Protein AF-A0A2A5EAW9-F1 (afdb_monomer_lite)

Sequence (162 aa):
MPLNKPRGHGITLCRVWKLIVKQERGKRGRIYLNSFNIVKTELKIMSKQRKIIGWVITIVAAIMPAWGVIGKFTNADMINHMTSLGYGDWLTPIALGELLAVVLFLMPKTGRIGTILMTALMGGAIAAHMGHGESFTMQSIVLILTWVAAYIRYPEFLRLES

Structure (mmCIF, N/CA/C/O backbone):
data_AF-A0A2A5EAW9-F1
#
_entry.id   AF-A0A2A5EAW9-F1
#
loop_
_atom_site.group_PDB
_atom_site.id
_atom_site.type_symbol
_atom_site.label_atom_id
_atom_site.label_alt_id
_atom_site.label_comp_id
_atom_site.label_asym_id
_atom_site.label_entity_id
_atom_site.label_seq_id
_atom_site.pdbx_PDB_ins_code
_atom_site.Cartn_x
_atom_site.Cartn_y
_atom_site.Cartn_z
_atom_site.occupancy
_atom_site.B_iso_or_equiv
_atom_site.auth_seq_id
_atom_site.auth_comp_id
_atom_site.auth_asym_id
_atom_site.auth_atom_id
_atom_site.pdbx_PDB_model_num
ATOM 1 N N . MET A 1 1 ? -44.248 -5.935 31.956 1.00 52.88 1 MET A N 1
ATOM 2 C CA . MET A 1 1 ? -45.482 -6.450 32.588 1.00 52.88 1 MET A CA 1
ATOM 3 C C . MET A 1 1 ? -45.652 -5.797 33.959 1.00 52.88 1 MET A C 1
ATOM 5 O O . MET A 1 1 ? -44.702 -5.859 34.740 1.00 52.88 1 MET A O 1
ATOM 9 N N . PRO A 1 2 ? -46.770 -5.109 34.250 1.00 51.66 2 PRO A N 1
ATOM 10 C CA . PRO A 1 2 ? -46.998 -4.513 35.564 1.00 51.66 2 PRO A CA 1
ATOM 11 C C . PRO A 1 2 ? -47.359 -5.605 36.583 1.00 51.66 2 PRO A C 1
ATOM 13 O O . PRO A 1 2 ? -48.234 -6.430 36.338 1.00 51.66 2 PRO A O 1
ATOM 16 N N . LEU A 1 3 ? -46.653 -5.635 37.717 1.00 64.12 3 LEU A N 1
ATOM 17 C CA . LEU A 1 3 ? -46.923 -6.564 38.818 1.00 64.12 3 LEU A CA 1
ATOM 18 C C . LEU A 1 3 ? -48.190 -6.103 39.556 1.00 64.12 3 LEU A C 1
ATOM 20 O O . LEU A 1 3 ? -48.180 -5.048 40.190 1.00 64.12 3 LEU A O 1
ATOM 24 N N . ASN A 1 4 ? -49.273 -6.878 39.462 1.00 63.03 4 ASN A N 1
ATOM 25 C CA . ASN A 1 4 ? -50.541 -6.578 40.130 1.00 63.03 4 ASN A CA 1
ATOM 26 C C . ASN A 1 4 ? -50.374 -6.653 41.663 1.00 63.03 4 ASN A C 1
ATOM 28 O O . ASN A 1 4 ? -49.744 -7.574 42.186 1.00 63.03 4 ASN A O 1
ATOM 32 N N . LYS A 1 5 ? -50.900 -5.666 42.395 1.00 63.78 5 LYS A N 1
ATOM 33 C CA . LYS A 1 5 ? -50.775 -5.588 43.859 1.00 63.78 5 LYS A CA 1
ATOM 34 C C . LYS A 1 5 ? -51.872 -6.444 44.519 1.00 63.78 5 LYS A C 1
ATOM 36 O O . LYS A 1 5 ? -53.033 -6.301 44.141 1.00 63.78 5 LYS A O 1
ATOM 41 N N . PRO A 1 6 ? -51.556 -7.301 45.508 1.00 60.31 6 PRO A N 1
ATOM 42 C CA . PRO A 1 6 ? -52.558 -8.137 46.167 1.00 60.31 6 PRO A CA 1
ATOM 43 C C . PRO A 1 6 ? -53.548 -7.286 46.983 1.00 60.31 6 PRO A C 1
ATOM 45 O O . PRO A 1 6 ? -53.144 -6.368 47.701 1.00 60.31 6 PRO A O 1
ATOM 48 N N . ARG A 1 7 ? -54.848 -7.593 46.863 1.00 62.28 7 ARG A N 1
ATOM 49 C CA . ARG A 1 7 ? -55.953 -6.992 47.632 1.00 62.28 7 ARG A CA 1
ATOM 50 C C . ARG A 1 7 ? -56.319 -7.923 48.796 1.00 62.28 7 ARG A C 1
ATOM 52 O O . ARG A 1 7 ? -56.873 -8.985 48.545 1.00 62.28 7 ARG A O 1
ATOM 59 N N . GLY A 1 8 ? -56.022 -7.547 50.044 1.00 58.94 8 GLY A N 1
ATOM 60 C CA . GLY A 1 8 ? -56.486 -8.301 51.220 1.00 58.94 8 GLY A CA 1
ATOM 61 C C . GLY A 1 8 ? -55.701 -8.078 52.520 1.00 58.94 8 GLY A C 1
ATOM 62 O O . GLY A 1 8 ? -54.477 -7.998 52.513 1.00 58.94 8 GLY A O 1
ATOM 63 N N . HIS A 1 9 ? -56.471 -7.971 53.604 1.00 59.25 9 HIS A N 1
ATOM 64 C CA . HIS A 1 9 ? -56.194 -7.718 55.021 1.00 59.25 9 HIS A CA 1
ATOM 65 C C . HIS A 1 9 ? -54.907 -8.331 55.612 1.00 59.25 9 HIS A C 1
ATOM 67 O O . HIS A 1 9 ? -54.670 -9.531 55.526 1.00 59.25 9 HIS A O 1
ATOM 73 N N . GLY A 1 10 ? -54.112 -7.490 56.287 1.00 57.28 10 GLY A N 1
ATOM 74 C CA . GLY A 1 10 ? -52.965 -7.895 57.109 1.00 57.28 10 GLY A CA 1
ATOM 75 C C . GLY A 1 10 ? -51.727 -7.023 56.882 1.00 57.28 10 GLY A C 1
ATOM 76 O O . GLY A 1 10 ? -51.157 -6.992 55.792 1.00 57.28 10 GLY A O 1
ATOM 77 N N . ILE A 1 11 ? -51.262 -6.328 57.925 1.00 59.03 11 ILE A N 1
ATOM 78 C CA . ILE A 1 11 ? -50.060 -5.461 57.918 1.00 59.03 11 ILE A CA 1
ATOM 79 C C . ILE A 1 11 ? -48.802 -6.245 57.462 1.00 59.03 11 ILE A C 1
ATOM 81 O O . ILE A 1 11 ? -47.883 -5.691 56.852 1.00 59.03 11 ILE A O 1
ATOM 85 N N . THR A 1 12 ? -48.799 -7.563 57.670 1.00 62.66 12 THR A N 1
ATOM 86 C CA . THR A 1 12 ? -47.797 -8.539 57.213 1.00 62.66 12 THR A CA 1
ATOM 87 C C . THR A 1 12 ? -47.742 -8.705 55.690 1.00 62.66 12 THR A C 1
ATOM 89 O O . THR A 1 12 ? -46.647 -8.751 55.127 1.00 62.66 12 THR A O 1
ATOM 92 N N . LEU A 1 13 ? -48.880 -8.704 54.991 1.00 66.25 13 LEU A N 1
ATOM 93 C CA . LEU A 1 13 ? -48.960 -8.908 53.534 1.00 66.25 13 LEU A CA 1
ATOM 94 C C . LEU A 1 13 ? -48.332 -7.741 52.756 1.00 66.25 13 LEU A C 1
ATOM 96 O O . LEU A 1 13 ? -47.624 -7.928 51.765 1.00 66.25 13 LEU A O 1
ATOM 100 N N . CYS A 1 14 ? -48.508 -6.522 53.267 1.00 67.25 14 CYS A N 1
ATOM 101 C CA . CYS A 1 14 ? -47.927 -5.310 52.691 1.00 67.25 14 CYS A CA 1
ATOM 102 C C . CYS A 1 14 ? -46.392 -5.273 52.852 1.00 67.25 14 CYS A C 1
ATOM 104 O O . CYS A 1 14 ? -45.675 -4.811 51.958 1.00 67.25 14 CYS A O 1
ATOM 106 N N . ARG A 1 15 ? -45.874 -5.806 53.972 1.00 75.19 15 ARG A N 1
ATOM 107 C CA . ARG A 1 15 ? -44.431 -5.964 54.232 1.00 75.19 15 ARG A CA 1
ATOM 108 C C . ARG A 1 15 ? -43.800 -6.976 53.275 1.00 75.19 15 ARG A C 1
ATOM 110 O O . ARG A 1 15 ? -42.796 -6.658 52.640 1.00 75.19 15 ARG A O 1
ATOM 117 N N . VAL A 1 16 ? -44.424 -8.143 53.115 1.00 75.31 16 VAL A N 1
ATOM 118 C CA . VAL A 1 16 ? -43.965 -9.196 52.194 1.00 75.31 16 VAL A CA 1
ATOM 119 C C . VAL A 1 16 ? -43.981 -8.705 50.744 1.00 75.31 16 VAL A C 1
ATOM 121 O O . VAL A 1 16 ? -42.994 -8.866 50.028 1.00 75.31 16 VAL A O 1
ATOM 124 N N . TRP A 1 17 ? -45.034 -8.004 50.318 1.00 71.31 17 TRP A N 1
ATOM 125 C CA . TRP A 1 17 ? -45.115 -7.466 48.957 1.00 71.31 17 TRP A CA 1
ATOM 126 C C . TRP A 1 17 ? -44.017 -6.433 48.651 1.00 71.31 17 TRP A C 1
ATOM 128 O O . TRP A 1 17 ? -43.398 -6.480 47.587 1.00 71.31 17 TRP A O 1
ATOM 138 N N . LYS A 1 18 ? -43.696 -5.538 49.599 1.00 79.94 18 LYS A N 1
ATOM 139 C CA . LYS A 1 18 ? -42.567 -4.601 49.446 1.00 79.94 18 LYS A CA 1
ATOM 140 C C . LYS A 1 18 ? -41.226 -5.330 49.296 1.00 79.94 18 LYS A C 1
ATOM 142 O O . LYS A 1 18 ? -40.390 -4.880 48.511 1.00 79.94 18 LYS A O 1
ATOM 147 N N . LEU A 1 19 ? -41.024 -6.441 50.010 1.00 79.38 19 LEU A N 1
ATOM 148 C CA . LEU A 1 19 ? -39.807 -7.255 49.907 1.00 79.38 19 LEU A CA 1
ATOM 149 C C . LEU A 1 19 ? -39.698 -7.951 48.547 1.00 79.38 19 LEU A C 1
ATOM 151 O O . LEU A 1 19 ? -38.648 -7.854 47.916 1.00 79.38 19 LEU A O 1
ATOM 155 N N . ILE A 1 20 ? -40.785 -8.552 48.055 1.00 77.38 20 ILE A N 1
ATOM 156 C CA . ILE A 1 20 ? -40.832 -9.190 46.729 1.00 77.38 20 ILE A CA 1
ATOM 157 C C . ILE A 1 20 ? -40.513 -8.165 45.637 1.00 77.38 20 ILE A C 1
ATOM 159 O O . ILE A 1 20 ? -39.629 -8.385 44.814 1.00 77.38 20 ILE A O 1
ATOM 163 N N . VAL A 1 21 ? -41.154 -6.992 45.673 1.00 76.00 21 VAL A N 1
ATOM 164 C CA . VAL A 1 21 ? -40.907 -5.923 44.693 1.00 76.00 21 VAL A CA 1
ATOM 165 C C . VAL A 1 21 ? -39.465 -5.397 44.769 1.00 76.00 21 VAL A C 1
ATOM 167 O O . VAL A 1 21 ? -38.884 -5.048 43.739 1.00 76.00 21 VAL A O 1
ATOM 170 N N . LYS A 1 22 ? -38.862 -5.325 45.964 1.00 77.62 22 LYS A N 1
ATOM 171 C CA . LYS A 1 22 ? -37.457 -4.917 46.143 1.00 77.62 22 LYS A CA 1
ATOM 172 C C . LYS A 1 22 ? -36.490 -5.973 45.592 1.00 77.62 22 LYS A C 1
ATOM 174 O O . LYS A 1 22 ? -35.532 -5.615 44.908 1.00 77.62 22 LYS A O 1
ATOM 179 N N . GLN A 1 23 ? -36.762 -7.254 45.837 1.00 79.62 23 GLN A N 1
ATOM 180 C CA . GLN A 1 23 ? -35.963 -8.374 45.336 1.00 79.62 23 GLN A CA 1
ATOM 181 C C . GLN A 1 23 ? -36.031 -8.474 43.803 1.00 79.62 23 GLN A C 1
ATOM 183 O O . GLN A 1 23 ? -34.997 -8.578 43.145 1.00 79.62 23 GLN A O 1
ATOM 188 N N . GLU A 1 24 ? -37.233 -8.376 43.236 1.00 74.00 24 GLU A N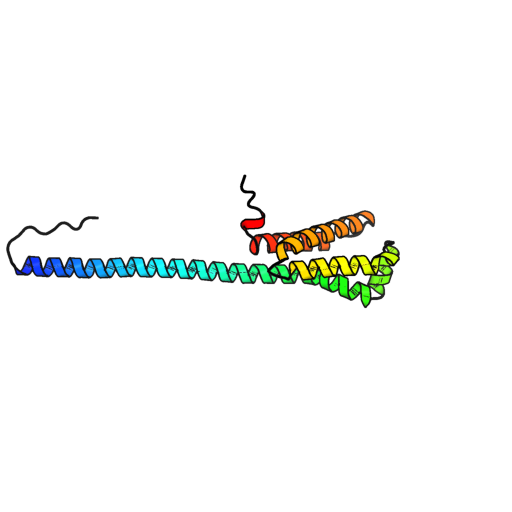 1
ATOM 189 C CA . GLU A 1 24 ? -37.495 -8.363 41.793 1.00 74.00 24 GLU A CA 1
ATOM 190 C C . GLU A 1 24 ? -36.772 -7.215 41.083 1.00 74.00 24 GLU A C 1
ATOM 192 O O . GLU A 1 24 ? -36.119 -7.429 40.061 1.00 74.00 24 GLU A O 1
ATOM 197 N N . ARG A 1 25 ? -36.823 -5.998 41.647 1.00 72.25 25 ARG A N 1
ATOM 198 C CA . ARG A 1 25 ? -36.087 -4.841 41.113 1.00 72.25 25 ARG A CA 1
ATOM 199 C C . ARG A 1 25 ? -34.574 -5.069 41.108 1.00 72.25 25 ARG A C 1
ATOM 201 O O . ARG A 1 25 ? -33.924 -4.758 40.113 1.00 72.25 25 ARG A O 1
ATOM 208 N N . GLY A 1 26 ? -34.024 -5.654 42.174 1.00 75.69 26 GLY A N 1
ATOM 209 C CA . GLY A 1 26 ? -32.602 -6.000 42.251 1.00 75.69 26 GLY A CA 1
ATOM 210 C C . GLY A 1 26 ? -32.184 -7.076 41.243 1.00 75.69 26 GLY A C 1
ATOM 211 O O . GLY A 1 26 ? -31.143 -6.941 40.600 1.00 75.69 26 GLY A O 1
ATOM 212 N N . LYS A 1 27 ? -33.009 -8.117 41.055 1.00 75.50 27 LYS A N 1
ATOM 213 C CA . LYS A 1 27 ? -32.780 -9.164 40.045 1.00 75.50 27 LYS A CA 1
ATOM 214 C C . LYS A 1 27 ? -32.817 -8.595 38.627 1.00 75.50 27 LYS A C 1
ATOM 216 O O . LYS A 1 27 ? -31.881 -8.824 37.868 1.00 75.50 27 LYS A O 1
ATOM 221 N N . ARG A 1 28 ? -33.841 -7.801 38.289 1.00 73.94 28 ARG A N 1
ATOM 222 C CA . ARG A 1 28 ? -33.954 -7.155 36.971 1.00 73.94 28 ARG A CA 1
ATOM 223 C C . ARG A 1 28 ? -32.772 -6.237 36.689 1.00 73.94 28 ARG A C 1
ATOM 225 O O . ARG A 1 28 ? -32.144 -6.387 35.650 1.00 73.94 28 ARG A O 1
ATOM 232 N N . GLY A 1 29 ? -32.419 -5.354 37.627 1.00 73.19 29 GLY A N 1
ATOM 233 C CA . GLY A 1 29 ? -31.257 -4.471 37.482 1.00 73.19 29 GLY A CA 1
ATOM 234 C C . GLY A 1 29 ? -29.965 -5.242 37.201 1.00 73.19 29 GLY A C 1
ATOM 235 O O . GLY A 1 29 ? -29.214 -4.872 36.308 1.00 73.19 29 GLY A O 1
ATOM 236 N N . ARG A 1 30 ? -29.748 -6.370 37.890 1.00 78.50 30 ARG A N 1
ATOM 237 C CA . ARG A 1 30 ? -28.581 -7.238 37.673 1.00 78.50 30 ARG A CA 1
ATOM 238 C C . ARG A 1 30 ? -28.572 -7.896 36.288 1.00 78.50 30 ARG A C 1
ATOM 240 O O . ARG A 1 30 ? -27.516 -7.963 35.674 1.00 78.50 30 ARG A O 1
ATOM 247 N N . ILE A 1 31 ? -29.728 -8.334 35.781 1.00 75.00 31 ILE A N 1
ATOM 248 C CA . ILE A 1 31 ? -29.856 -8.897 34.425 1.00 75.00 31 ILE A CA 1
ATOM 249 C C . ILE A 1 31 ? -29.523 -7.834 33.372 1.00 75.00 31 ILE A C 1
ATOM 251 O O . ILE A 1 31 ? -28.684 -8.083 32.514 1.00 75.00 31 ILE A O 1
ATOM 255 N N . TYR A 1 32 ? -30.098 -6.630 33.474 1.00 75.62 32 TYR A N 1
ATOM 256 C CA . TYR A 1 32 ? -29.795 -5.539 32.538 1.00 75.62 32 TYR A CA 1
ATOM 257 C C . TYR A 1 32 ? -28.316 -5.126 32.580 1.00 75.62 32 TYR A C 1
ATOM 259 O O . TYR A 1 32 ? -27.706 -4.937 31.530 1.00 75.62 32 TYR A O 1
ATOM 267 N N . LEU A 1 33 ? -27.723 -5.030 33.775 1.00 77.44 33 LEU A N 1
ATOM 268 C CA . LEU A 1 33 ? -26.303 -4.708 33.945 1.00 77.44 33 LEU A CA 1
ATOM 269 C C . LEU A 1 33 ? -25.387 -5.790 33.356 1.00 77.44 33 LEU A C 1
ATOM 271 O O . LEU A 1 33 ? -24.422 -5.459 32.670 1.00 77.44 33 LEU A O 1
ATOM 275 N N . ASN A 1 34 ? -25.694 -7.071 33.574 1.00 81.50 34 ASN A N 1
ATOM 276 C CA . ASN A 1 34 ? -24.924 -8.173 32.999 1.00 81.50 34 ASN A CA 1
ATOM 277 C C . ASN A 1 34 ? -25.020 -8.180 31.471 1.00 81.50 34 ASN A C 1
ATOM 279 O O . ASN A 1 34 ? -23.987 -8.226 30.810 1.00 81.50 34 ASN A O 1
ATOM 283 N N . SER A 1 35 ? -26.224 -8.050 30.904 1.00 78.31 35 SER A N 1
ATOM 284 C CA . SER A 1 35 ? -26.407 -7.974 29.450 1.00 78.31 35 SER A CA 1
ATOM 285 C C . SER A 1 35 ? -25.652 -6.791 28.839 1.00 78.31 35 SER A C 1
ATOM 287 O O . SER A 1 35 ? -24.978 -6.948 27.824 1.00 78.31 35 SER A O 1
ATOM 289 N N . PHE A 1 36 ? -25.695 -5.616 29.474 1.00 80.88 36 PHE A N 1
ATOM 290 C CA . PHE A 1 36 ? -24.963 -4.440 29.002 1.00 80.88 36 PHE A CA 1
ATOM 291 C C . PHE A 1 36 ? -23.438 -4.635 29.046 1.00 80.88 36 PHE A C 1
ATOM 293 O O . PHE A 1 36 ? -22.741 -4.279 28.095 1.00 80.88 36 PHE A O 1
ATOM 300 N N . ASN A 1 37 ? -22.908 -5.235 30.117 1.00 82.06 37 ASN A N 1
ATOM 301 C CA . ASN A 1 37 ? -21.479 -5.532 30.244 1.00 82.06 37 ASN A CA 1
ATOM 302 C C . ASN A 1 37 ? -21.004 -6.582 29.227 1.00 82.06 37 ASN A C 1
ATOM 304 O O . ASN A 1 37 ? -19.902 -6.443 28.692 1.00 82.06 37 ASN A O 1
ATOM 308 N N . ILE A 1 38 ? -21.832 -7.588 28.925 1.00 79.94 38 ILE A N 1
ATOM 309 C CA . ILE A 1 38 ? -21.555 -8.592 27.886 1.00 79.94 38 ILE A CA 1
ATOM 310 C C . ILE A 1 38 ? -21.433 -7.899 26.529 1.00 79.94 38 ILE A C 1
ATOM 312 O O . ILE A 1 38 ? -20.388 -7.997 25.893 1.00 79.94 38 ILE A O 1
ATOM 316 N N . VAL A 1 39 ? -22.427 -7.095 26.135 1.00 79.56 39 VAL A N 1
ATOM 317 C CA . VAL A 1 39 ? -22.400 -6.375 24.850 1.00 79.56 39 VAL A CA 1
ATOM 318 C C . VAL A 1 39 ? -21.197 -5.433 24.760 1.00 79.56 39 VAL A C 1
ATOM 320 O O . VAL A 1 39 ? -20.504 -5.417 23.747 1.00 79.56 39 VAL A O 1
ATOM 323 N N . LYS A 1 40 ? -20.874 -4.682 25.823 1.00 78.69 40 LYS A N 1
ATOM 324 C CA . LYS A 1 40 ? -19.663 -3.839 25.848 1.00 78.69 40 LYS A CA 1
ATOM 325 C C . LYS A 1 40 ? -18.376 -4.645 25.659 1.00 78.69 40 LYS A C 1
ATOM 327 O O . LYS A 1 40 ? -17.453 -4.166 25.000 1.00 78.69 40 LYS A O 1
ATOM 332 N N . THR A 1 41 ? -18.298 -5.829 26.260 1.00 75.06 41 THR A N 1
ATOM 333 C CA . THR A 1 41 ? -17.123 -6.703 26.166 1.00 75.06 41 THR A CA 1
ATOM 334 C C . THR A 1 41 ? -16.982 -7.268 24.756 1.00 75.06 41 THR A C 1
ATOM 336 O O . THR A 1 41 ? -15.901 -7.151 24.182 1.00 75.06 41 THR A O 1
ATOM 339 N N . GLU A 1 42 ? -18.073 -7.752 24.160 1.00 71.94 42 GLU A N 1
ATOM 340 C CA . GLU A 1 42 ? -18.118 -8.213 22.765 1.00 71.94 42 GLU A CA 1
ATOM 341 C C . GLU A 1 42 ? -17.696 -7.104 21.792 1.00 71.94 42 GLU A C 1
ATOM 343 O O . GLU A 1 42 ? -16.767 -7.283 21.003 1.00 71.94 42 GLU A O 1
ATOM 348 N N . LEU A 1 43 ? -18.272 -5.901 21.921 1.00 77.25 43 LEU A N 1
ATOM 349 C CA . LEU A 1 43 ? -17.899 -4.745 21.094 1.00 77.25 43 LEU A CA 1
ATOM 350 C C . LEU A 1 43 ? -16.404 -4.409 21.216 1.00 77.25 43 LEU A C 1
ATOM 352 O O . LEU A 1 43 ? -15.735 -4.110 20.222 1.00 77.25 43 LEU A O 1
ATOM 356 N N . LYS A 1 44 ? -15.849 -4.487 22.432 1.00 74.56 44 LYS A N 1
ATOM 357 C CA . LYS A 1 44 ? -14.425 -4.234 22.675 1.00 74.56 44 LYS A CA 1
ATOM 358 C C . LYS A 1 44 ? -13.544 -5.323 22.055 1.00 74.56 44 LYS A C 1
ATOM 360 O O . LYS A 1 44 ? -12.528 -4.987 21.444 1.00 74.56 44 LYS A O 1
ATOM 365 N N . ILE A 1 45 ? -13.919 -6.597 22.164 1.00 71.81 45 ILE A N 1
ATOM 366 C CA . ILE A 1 45 ? -13.188 -7.729 21.568 1.00 71.81 45 ILE A CA 1
ATOM 367 C C . ILE A 1 45 ? -13.194 -7.626 20.041 1.00 71.81 45 ILE A C 1
ATOM 369 O O . ILE A 1 45 ? -12.117 -7.641 19.439 1.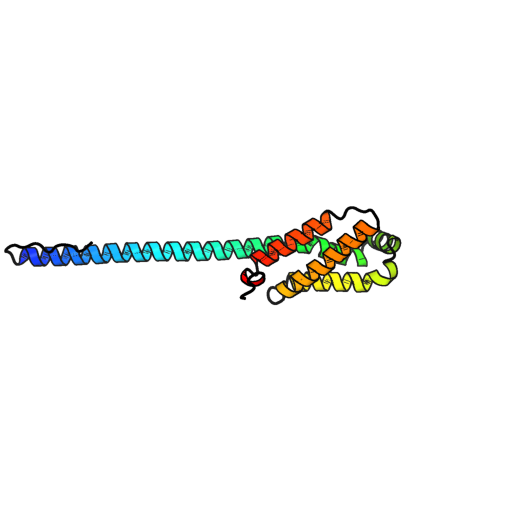00 71.81 45 ILE A O 1
ATOM 373 N N . MET A 1 46 ? -14.364 -7.408 19.434 1.00 66.81 46 MET A N 1
ATOM 374 C CA . MET A 1 46 ? -14.506 -7.222 17.987 1.00 66.81 46 MET A CA 1
ATOM 375 C C . MET A 1 46 ? -13.630 -6.064 17.484 1.00 66.81 46 MET A C 1
ATOM 377 O O . MET A 1 46 ? -12.951 -6.189 16.463 1.00 66.81 46 MET A O 1
ATOM 381 N N . SER A 1 47 ? -13.549 -4.959 18.238 1.00 80.31 47 SER A N 1
ATOM 382 C CA . SER A 1 47 ? -12.674 -3.829 17.888 1.00 80.31 47 SER A CA 1
ATOM 383 C C . SER A 1 47 ? -11.178 -4.179 17.941 1.00 80.31 47 SER A C 1
ATOM 385 O O . SER A 1 47 ? -10.405 -3.748 17.080 1.00 80.31 47 SER A O 1
ATOM 387 N N . LYS A 1 48 ? -10.754 -4.998 18.915 1.00 85.12 48 LYS A N 1
ATOM 388 C CA . LYS A 1 48 ? -9.356 -5.426 19.065 1.00 85.12 48 LYS A CA 1
ATOM 389 C C . LYS A 1 48 ? -8.959 -6.408 17.964 1.00 85.12 48 LYS A C 1
ATOM 391 O O . LYS A 1 48 ? -7.892 -6.246 17.377 1.00 85.12 48 LYS A O 1
ATOM 396 N N . GLN A 1 49 ? -9.819 -7.379 17.655 1.00 86.88 49 GLN A N 1
ATOM 397 C CA . GLN A 1 49 ? -9.607 -8.334 16.564 1.00 86.88 49 GLN A CA 1
ATOM 398 C C . GLN A 1 49 ? -9.502 -7.620 15.216 1.00 86.88 49 GLN A C 1
ATOM 400 O O . GLN A 1 49 ? -8.532 -7.832 14.493 1.00 86.88 49 GLN A O 1
ATOM 405 N N . ARG A 1 50 ? -10.426 -6.693 14.924 1.00 87.06 50 ARG A N 1
ATOM 406 C CA . ARG A 1 50 ? -10.388 -5.867 13.708 1.00 87.06 50 ARG A CA 1
ATOM 407 C C . ARG A 1 50 ? -9.065 -5.115 13.570 1.00 87.06 50 ARG A C 1
ATOM 409 O O . ARG A 1 50 ? -8.476 -5.094 12.493 1.00 87.06 50 ARG A O 1
ATOM 416 N N . LYS A 1 51 ? -8.567 -4.541 14.672 1.00 88.94 51 LYS A N 1
ATOM 417 C CA . LYS A 1 51 ? -7.274 -3.850 14.696 1.00 88.94 51 LYS A CA 1
ATOM 418 C C . LYS A 1 51 ? -6.118 -4.800 14.370 1.00 88.94 51 LYS A C 1
ATOM 420 O O . LYS A 1 51 ? -5.283 -4.446 13.547 1.00 88.94 51 LYS A O 1
ATOM 425 N N . ILE A 1 52 ? -6.072 -5.984 14.983 1.00 92.44 52 ILE A N 1
ATOM 426 C CA . ILE A 1 52 ? -5.014 -6.979 14.733 1.00 92.44 52 ILE A CA 1
ATOM 427 C C . ILE A 1 52 ? -5.043 -7.436 13.273 1.00 92.44 52 ILE A C 1
ATOM 429 O O . ILE A 1 52 ? -4.021 -7.361 12.601 1.00 92.44 52 ILE A O 1
ATOM 433 N N . ILE A 1 53 ? -6.212 -7.834 12.766 1.00 93.00 53 ILE A N 1
ATOM 434 C CA . ILE A 1 53 ? -6.378 -8.299 11.382 1.00 93.00 53 ILE A CA 1
ATOM 435 C C . ILE A 1 53 ? -5.947 -7.208 10.395 1.00 93.00 53 ILE A C 1
ATOM 437 O O . ILE A 1 53 ? -5.174 -7.479 9.479 1.00 93.00 53 ILE A O 1
ATOM 441 N N . GLY A 1 54 ? -6.371 -5.959 10.614 1.00 92.06 54 GLY A N 1
ATOM 442 C CA . GLY A 1 54 ? -5.975 -4.835 9.765 1.00 92.06 54 GLY A CA 1
ATOM 443 C C . GLY A 1 54 ? -4.459 -4.628 9.714 1.00 92.06 54 GLY A C 1
ATOM 444 O O . GLY A 1 54 ? -3.912 -4.368 8.643 1.00 92.06 54 GLY A O 1
ATOM 445 N N . TRP A 1 55 ? -3.763 -4.785 10.844 1.00 95.19 55 TRP A N 1
ATOM 446 C CA . TRP A 1 55 ? -2.301 -4.693 10.897 1.00 95.19 55 TRP A CA 1
ATOM 447 C C . TRP A 1 55 ? -1.602 -5.878 10.238 1.00 95.19 55 TRP A C 1
ATOM 449 O O . TRP A 1 55 ? -0.656 -5.658 9.488 1.00 95.19 55 TRP A O 1
ATOM 459 N N . VAL A 1 56 ? -2.079 -7.105 10.462 1.00 96.12 56 VAL A N 1
ATOM 460 C CA . VAL A 1 56 ? -1.519 -8.305 9.824 1.00 96.12 56 VAL A CA 1
ATOM 461 C C . VAL A 1 56 ? -1.584 -8.170 8.304 1.00 96.12 56 VAL A C 1
ATOM 463 O O . VAL A 1 56 ? -0.562 -8.302 7.641 1.00 96.12 56 VAL A O 1
ATOM 466 N N . ILE A 1 57 ? -2.746 -7.813 7.751 1.00 95.38 57 ILE A N 1
ATOM 467 C CA . ILE A 1 57 ? -2.914 -7.666 6.298 1.00 95.38 57 ILE A CA 1
ATOM 468 C C . ILE A 1 57 ? -2.076 -6.498 5.763 1.00 95.38 57 ILE A C 1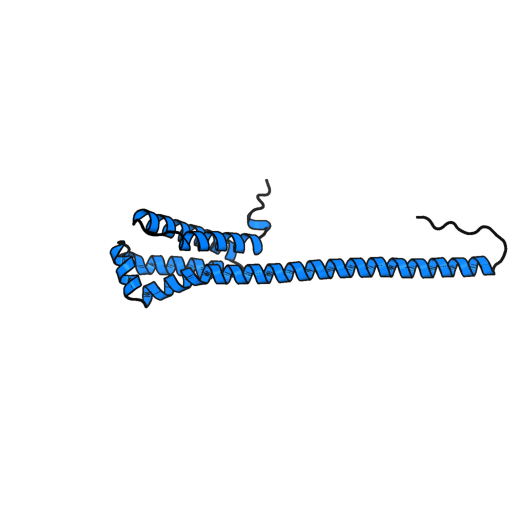
ATOM 470 O O . ILE A 1 57 ? -1.468 -6.630 4.706 1.00 95.38 57 ILE A O 1
ATOM 474 N N . THR A 1 58 ? -1.977 -5.385 6.505 1.00 95.38 58 THR A N 1
ATOM 475 C CA . THR A 1 58 ? -1.094 -4.263 6.127 1.00 95.38 58 THR A CA 1
ATOM 476 C C . THR A 1 58 ? 0.354 -4.730 5.995 1.00 95.38 58 THR A C 1
ATOM 478 O O . THR A 1 58 ? 1.003 -4.427 5.000 1.00 95.38 58 THR A O 1
ATOM 481 N N . ILE A 1 59 ? 0.865 -5.458 6.992 1.00 96.06 59 ILE A N 1
ATOM 482 C CA . ILE A 1 59 ? 2.249 -5.939 6.988 1.00 96.06 59 ILE A CA 1
ATOM 483 C C . ILE A 1 59 ? 2.454 -6.898 5.816 1.00 96.06 59 ILE A C 1
ATOM 485 O O . ILE A 1 59 ? 3.399 -6.723 5.057 1.00 96.06 59 ILE A O 1
ATOM 489 N N . VAL A 1 60 ? 1.538 -7.848 5.614 1.00 97.12 60 VAL A N 1
ATOM 490 C CA . VAL A 1 60 ? 1.608 -8.802 4.497 1.00 97.12 60 VAL A CA 1
ATOM 491 C C . VAL A 1 60 ? 1.630 -8.084 3.144 1.00 97.12 60 VAL A C 1
ATOM 493 O O . VAL A 1 60 ? 2.477 -8.391 2.311 1.00 97.12 60 VAL A O 1
ATOM 496 N N . ALA A 1 61 ? 0.763 -7.090 2.940 1.00 95.81 61 ALA A N 1
ATOM 497 C CA . ALA A 1 61 ? 0.738 -6.292 1.714 1.00 95.81 61 ALA A CA 1
ATOM 498 C C . ALA A 1 61 ? 2.017 -5.456 1.519 1.00 95.81 61 ALA A C 1
ATOM 500 O O . ALA A 1 61 ? 2.434 -5.224 0.389 1.00 95.81 61 ALA A O 1
ATOM 501 N N . ALA A 1 62 ? 2.652 -5.011 2.606 1.00 96.06 62 ALA A N 1
ATOM 502 C CA . ALA A 1 62 ? 3.851 -4.180 2.561 1.00 96.06 62 ALA A CA 1
ATOM 503 C C . ALA A 1 62 ? 5.150 -4.972 2.324 1.00 96.06 62 ALA A C 1
ATOM 505 O O . ALA A 1 62 ? 6.111 -4.393 1.824 1.00 96.06 62 ALA A O 1
ATOM 506 N N . ILE A 1 63 ? 5.201 -6.268 2.664 1.00 96.00 63 ILE A N 1
ATOM 507 C CA . ILE A 1 63 ? 6.429 -7.082 2.574 1.00 96.00 63 ILE A CA 1
ATOM 508 C C . ILE A 1 63 ? 6.991 -7.109 1.152 1.00 96.00 63 ILE A C 1
ATOM 510 O O . ILE A 1 63 ? 8.180 -6.872 0.964 1.00 96.00 63 ILE A O 1
ATOM 514 N N . MET A 1 64 ? 6.149 -7.392 0.157 1.00 94.62 64 MET A N 1
ATOM 515 C CA . MET A 1 64 ? 6.593 -7.535 -1.231 1.00 94.62 64 MET A CA 1
ATOM 516 C C . MET A 1 64 ? 7.196 -6.236 -1.799 1.00 94.62 64 MET A C 1
ATOM 518 O O . MET A 1 64 ? 8.345 -6.283 -2.238 1.00 94.62 64 MET A O 1
ATOM 522 N N . PRO A 1 65 ? 6.524 -5.070 -1.735 1.00 93.94 65 PRO A N 1
ATOM 523 C CA . PRO A 1 65 ? 7.127 -3.822 -2.199 1.00 93.94 65 PRO A CA 1
ATOM 524 C C . PRO A 1 65 ? 8.309 -3.372 -1.329 1.00 93.94 65 PRO A C 1
ATOM 526 O O . PRO A 1 65 ? 9.294 -2.855 -1.844 1.00 93.94 65 PRO A O 1
ATOM 529 N N . ALA A 1 66 ? 8.300 -3.636 -0.016 1.00 94.75 66 ALA A N 1
ATOM 530 C CA . ALA A 1 66 ? 9.473 -3.369 0.822 1.00 94.75 66 ALA A CA 1
ATOM 531 C C . ALA A 1 66 ? 10.700 -4.179 0.365 1.00 94.75 66 ALA A C 1
ATOM 533 O O . ALA A 1 66 ? 11.810 -3.649 0.295 1.00 94.75 66 ALA A O 1
ATOM 534 N N . TRP A 1 67 ? 10.496 -5.450 0.008 1.00 93.12 67 TRP A N 1
ATOM 535 C CA . TRP A 1 67 ? 11.533 -6.291 -0.585 1.00 93.12 67 TRP A CA 1
ATOM 536 C C . TRP A 1 67 ? 11.983 -5.757 -1.950 1.00 93.12 67 TRP A C 1
ATOM 538 O O . TRP A 1 67 ? 13.179 -5.732 -2.242 1.00 93.12 67 TRP A O 1
ATOM 548 N N . GLY A 1 68 ? 11.038 -5.263 -2.755 1.00 91.12 68 GLY A N 1
ATOM 549 C CA . GLY A 1 68 ? 11.292 -4.598 -4.030 1.00 91.12 68 GLY A CA 1
ATOM 550 C C . GLY A 1 68 ? 12.209 -3.380 -3.910 1.00 91.12 68 GLY A C 1
ATOM 551 O O . GLY A 1 68 ? 13.094 -3.217 -4.748 1.00 91.12 68 GLY A O 1
ATOM 552 N N . VAL A 1 69 ? 12.059 -2.560 -2.865 1.00 93.38 69 VAL A N 1
ATOM 553 C CA . VAL A 1 69 ? 12.969 -1.431 -2.591 1.00 93.38 69 VAL A CA 1
ATOM 554 C C . VAL A 1 69 ? 14.379 -1.935 -2.301 1.00 93.38 69 VAL A C 1
ATOM 556 O O . VAL A 1 69 ? 15.335 -1.470 -2.912 1.00 93.38 69 VAL A O 1
ATOM 559 N N . ILE A 1 70 ? 14.520 -2.899 -1.386 1.00 92.00 70 ILE A N 1
ATOM 560 C CA . ILE A 1 70 ? 15.832 -3.425 -0.974 1.00 92.00 70 ILE A CA 1
ATOM 561 C C . ILE A 1 70 ? 16.559 -4.050 -2.170 1.00 92.00 70 ILE A C 1
ATOM 563 O O . ILE A 1 70 ? 17.749 -3.799 -2.381 1.00 92.00 70 ILE A O 1
ATOM 567 N N . GLY A 1 71 ? 15.845 -4.833 -2.981 1.00 89.25 71 GLY A N 1
ATOM 568 C CA . GLY A 1 71 ? 16.412 -5.497 -4.151 1.00 89.25 71 GLY A CA 1
ATOM 569 C C . GLY A 1 71 ? 16.935 -4.516 -5.202 1.00 89.25 71 GLY A C 1
ATOM 570 O O . GLY A 1 71 ? 17.993 -4.764 -5.770 1.00 89.25 71 GLY A O 1
ATOM 571 N N . LYS A 1 72 ? 16.292 -3.355 -5.384 1.00 88.88 72 LYS A N 1
ATOM 572 C CA . LYS A 1 72 ? 16.745 -2.322 -6.337 1.00 88.88 72 LYS A CA 1
ATOM 573 C C . LYS A 1 72 ? 18.088 -1.680 -5.972 1.00 88.88 72 LYS A C 1
ATOM 575 O O . LYS A 1 72 ? 18.701 -1.066 -6.837 1.00 88.88 72 LYS A O 1
ATOM 580 N N . PHE A 1 73 ? 18.557 -1.832 -4.731 1.00 89.06 73 PHE A N 1
ATOM 581 C CA . PHE A 1 73 ? 19.863 -1.324 -4.288 1.00 89.06 73 PHE A CA 1
ATOM 582 C C . PHE A 1 73 ? 20.900 -2.415 -4.019 1.00 89.06 73 PHE A C 1
ATOM 584 O O . PHE A 1 73 ? 22.091 -2.121 -3.977 1.00 89.06 73 PHE A O 1
ATOM 591 N N . THR A 1 74 ? 20.469 -3.657 -3.794 1.00 90.81 74 THR A N 1
ATOM 592 C CA . THR A 1 74 ? 21.358 -4.724 -3.301 1.00 90.81 74 THR A CA 1
ATOM 593 C C . THR A 1 74 ? 21.413 -5.954 -4.201 1.00 90.81 74 THR A C 1
ATOM 595 O O . THR A 1 74 ? 22.352 -6.737 -4.090 1.00 90.81 74 THR A O 1
ATOM 598 N N . ASN A 1 75 ? 20.438 -6.143 -5.094 1.00 91.56 75 ASN A N 1
ATOM 599 C CA . ASN A 1 75 ? 20.321 -7.342 -5.911 1.00 91.56 75 ASN A CA 1
ATOM 600 C C . ASN A 1 75 ? 20.641 -7.033 -7.383 1.00 91.56 75 ASN A C 1
ATOM 602 O O . ASN A 1 75 ? 19.873 -6.364 -8.076 1.00 91.56 75 ASN A O 1
ATOM 606 N N . ALA A 1 76 ? 21.776 -7.555 -7.857 1.00 91.12 76 ALA A N 1
ATOM 607 C CA . ALA A 1 76 ? 22.244 -7.354 -9.227 1.00 91.12 76 ALA A CA 1
ATOM 608 C C . ALA A 1 76 ? 21.267 -7.903 -10.279 1.00 91.12 76 ALA A C 1
ATOM 610 O O . ALA A 1 76 ? 21.065 -7.259 -11.305 1.00 91.12 76 ALA A O 1
ATOM 611 N N . ASP A 1 77 ? 20.605 -9.033 -10.015 1.00 90.94 77 ASP A N 1
ATOM 612 C CA . ASP A 1 77 ? 19.624 -9.608 -10.941 1.00 90.94 77 ASP A CA 1
ATOM 613 C C . ASP A 1 77 ? 18.403 -8.696 -11.087 1.00 90.94 77 ASP A C 1
ATOM 615 O O . ASP A 1 77 ? 17.933 -8.466 -12.197 1.00 90.94 77 ASP A O 1
ATOM 619 N N . MET A 1 78 ? 17.924 -8.105 -9.987 1.00 89.56 78 MET A N 1
ATOM 620 C CA . MET A 1 78 ? 16.812 -7.149 -10.023 1.00 89.56 78 MET A CA 1
ATOM 621 C C . MET A 1 78 ? 17.188 -5.860 -10.764 1.00 89.56 78 MET A C 1
ATOM 623 O O . MET A 1 78 ? 16.380 -5.338 -11.532 1.00 89.56 78 MET A O 1
ATOM 627 N N . ILE A 1 79 ? 18.408 -5.356 -10.561 1.00 91.81 79 ILE A N 1
ATOM 628 C CA . ILE A 1 79 ? 18.924 -4.178 -11.273 1.00 91.81 79 ILE A CA 1
ATOM 629 C C . ILE A 1 79 ? 19.026 -4.465 -12.776 1.00 91.81 79 ILE A C 1
ATOM 631 O O . ILE A 1 79 ? 18.533 -3.679 -13.587 1.00 91.81 79 ILE A O 1
ATOM 635 N N . ASN A 1 80 ? 19.611 -5.604 -13.152 1.00 93.44 80 ASN A N 1
ATOM 636 C CA . ASN A 1 80 ? 19.747 -6.020 -14.547 1.00 93.44 80 ASN A CA 1
ATOM 637 C C . ASN A 1 80 ? 18.380 -6.231 -15.201 1.00 93.44 80 ASN A C 1
ATOM 639 O O . ASN A 1 80 ? 18.158 -5.781 -16.323 1.00 93.44 80 ASN A O 1
ATOM 643 N N . HIS A 1 81 ? 17.443 -6.845 -14.481 1.00 90.38 81 HIS A N 1
ATOM 644 C CA . HIS A 1 81 ? 16.077 -7.038 -14.944 1.00 90.38 81 HIS A CA 1
ATOM 645 C C . HIS A 1 81 ? 15.373 -5.698 -15.192 1.00 90.38 81 HIS A C 1
ATOM 647 O O . HIS A 1 81 ? 14.928 -5.446 -16.307 1.00 90.38 81 HIS A O 1
ATOM 653 N N . MET A 1 82 ? 15.366 -4.778 -14.222 1.00 90.38 82 MET A N 1
ATOM 654 C CA . MET A 1 82 ? 14.774 -3.442 -14.402 1.00 90.38 82 MET A CA 1
ATOM 655 C C . MET A 1 82 ? 15.446 -2.654 -15.534 1.00 90.38 82 MET A C 1
ATOM 657 O O . MET A 1 82 ? 14.772 -1.947 -16.279 1.00 90.38 82 MET A O 1
ATOM 661 N N . THR A 1 83 ? 16.758 -2.810 -15.706 1.00 92.31 83 THR A N 1
ATOM 662 C CA . THR A 1 83 ? 17.494 -2.202 -16.821 1.00 92.31 83 THR A CA 1
ATOM 663 C C . THR A 1 83 ? 17.069 -2.799 -18.164 1.00 92.31 83 THR A C 1
ATOM 665 O O . THR A 1 83 ? 16.864 -2.050 -19.115 1.00 92.31 83 THR A O 1
ATOM 668 N N . SER A 1 84 ? 16.854 -4.118 -18.241 1.00 91.25 84 SER A N 1
ATOM 669 C CA . SER A 1 84 ? 16.353 -4.789 -19.451 1.00 91.25 84 SER A CA 1
ATOM 670 C C . SER A 1 84 ? 14.935 -4.358 -19.840 1.00 91.25 84 SER A C 1
ATOM 672 O O . SER A 1 84 ? 14.609 -4.338 -21.023 1.00 91.25 84 SER A O 1
ATOM 674 N N . LEU A 1 85 ? 14.130 -3.934 -18.860 1.00 89.38 85 LEU A N 1
ATOM 675 C CA . LEU A 1 85 ? 12.803 -3.339 -19.058 1.00 89.38 85 LEU A CA 1
ATOM 676 C C . LEU A 1 85 ? 12.860 -1.834 -19.406 1.00 89.38 85 LEU A C 1
ATOM 678 O O . LEU A 1 85 ? 11.827 -1.179 -19.504 1.00 89.38 85 LEU A O 1
ATOM 682 N N . GLY A 1 86 ? 14.055 -1.250 -19.552 1.00 92.06 86 GLY A N 1
ATOM 683 C CA . GLY A 1 86 ? 14.239 0.171 -19.872 1.00 92.06 86 GLY A CA 1
ATOM 684 C C . GLY A 1 86 ? 14.137 1.127 -18.676 1.00 92.06 86 GLY A C 1
ATOM 685 O O . GLY A 1 86 ? 14.119 2.342 -18.864 1.00 92.06 86 GLY A O 1
ATOM 686 N N . TYR A 1 87 ? 14.113 0.616 -17.440 1.00 91.25 87 TYR A N 1
ATOM 687 C CA . TYR A 1 87 ? 14.024 1.419 -16.210 1.00 91.25 87 TYR A CA 1
ATOM 688 C C . TYR A 1 87 ? 15.376 1.670 -15.523 1.00 91.25 87 TYR A C 1
ATOM 690 O O . TYR A 1 87 ? 15.396 2.074 -14.361 1.00 91.25 87 TYR A O 1
ATOM 698 N N . GLY A 1 88 ? 16.501 1.465 -16.218 1.00 90.94 88 GLY A N 1
ATOM 699 C CA . GLY A 1 88 ? 17.851 1.626 -15.656 1.00 90.94 88 GLY A CA 1
ATOM 700 C C . GLY A 1 88 ? 18.076 2.997 -15.003 1.00 90.94 88 GLY A C 1
ATOM 701 O O . GLY A 1 88 ? 18.392 3.084 -13.818 1.00 90.94 88 GLY A O 1
ATOM 702 N N . ASP A 1 89 ? 17.792 4.077 -15.734 1.00 92.69 89 ASP A N 1
ATOM 703 C CA . ASP A 1 89 ? 17.954 5.453 -15.232 1.00 92.69 89 ASP A CA 1
ATOM 704 C C . ASP A 1 89 ? 16.905 5.841 -14.173 1.00 92.69 89 ASP A C 1
ATOM 706 O O . ASP A 1 89 ? 17.071 6.804 -13.422 1.00 92.69 89 ASP A O 1
ATOM 710 N N . TRP A 1 90 ? 15.818 5.071 -14.083 1.00 92.88 90 TRP A N 1
ATOM 711 C CA . TRP A 1 90 ? 14.676 5.339 -13.209 1.00 92.88 90 TRP A CA 1
ATOM 712 C C . TRP A 1 90 ? 14.675 4.488 -11.932 1.00 92.88 90 TRP A C 1
ATOM 714 O O . TRP A 1 90 ? 13.780 4.641 -11.100 1.00 92.88 90 TRP A O 1
ATOM 724 N N . LEU A 1 91 ? 15.683 3.633 -11.726 1.00 91.62 91 LEU A N 1
ATOM 725 C CA . LEU A 1 91 ? 15.792 2.738 -10.567 1.00 91.62 91 LEU A CA 1
ATOM 726 C C . LEU A 1 91 ? 15.650 3.482 -9.232 1.00 91.62 91 LEU A C 1
ATOM 728 O O . LEU A 1 91 ? 14.791 3.137 -8.419 1.00 91.62 91 LEU A O 1
ATOM 732 N N . THR A 1 92 ? 16.444 4.534 -9.027 1.00 92.75 92 THR A N 1
ATOM 733 C CA . THR A 1 92 ? 16.433 5.334 -7.793 1.00 92.75 92 THR A CA 1
ATOM 734 C C . THR A 1 92 ? 15.096 6.044 -7.547 1.00 92.75 92 THR A C 1
ATOM 736 O O . THR A 1 92 ? 14.533 5.860 -6.465 1.00 92.75 92 THR A O 1
ATOM 739 N N . PRO A 1 93 ? 14.535 6.835 -8.488 1.00 94.38 93 PRO A N 1
ATOM 740 C CA . PRO A 1 93 ? 13.253 7.498 -8.251 1.00 94.38 93 PRO A CA 1
ATOM 741 C C . PRO A 1 93 ? 12.096 6.508 -8.059 1.00 94.38 93 PRO A C 1
ATOM 743 O O . PRO A 1 93 ? 11.245 6.748 -7.202 1.00 94.38 93 PRO A O 1
ATOM 746 N N . ILE A 1 94 ? 12.083 5.373 -8.772 1.00 94.38 94 ILE A N 1
ATOM 747 C CA . ILE A 1 94 ? 11.082 4.314 -8.566 1.00 94.38 94 ILE A CA 1
ATOM 748 C C . ILE A 1 94 ? 11.210 3.725 -7.158 1.00 94.38 94 ILE A C 1
ATOM 750 O O . ILE A 1 94 ? 10.212 3.631 -6.445 1.00 94.38 94 ILE A O 1
ATOM 754 N N . ALA A 1 95 ? 12.425 3.373 -6.729 1.00 94.50 95 ALA A N 1
ATOM 755 C CA . ALA A 1 95 ? 12.661 2.803 -5.405 1.00 94.50 95 ALA A CA 1
ATOM 756 C C . ALA A 1 95 ? 12.279 3.776 -4.276 1.00 94.50 95 ALA A C 1
ATOM 758 O O . ALA A 1 95 ? 11.713 3.360 -3.266 1.00 94.50 95 ALA A O 1
ATOM 759 N N . LEU A 1 96 ? 12.531 5.078 -4.449 1.00 95.62 96 LEU A N 1
ATOM 760 C CA . LEU A 1 96 ? 12.102 6.104 -3.495 1.00 95.62 96 LEU A CA 1
ATOM 761 C C . LEU A 1 96 ? 10.577 6.252 -3.457 1.00 95.62 96 LEU A C 1
ATOM 763 O O . LEU A 1 96 ? 10.006 6.325 -2.371 1.00 95.62 96 LEU A O 1
ATOM 767 N N . GLY A 1 97 ? 9.908 6.263 -4.614 1.00 95.56 97 GLY A N 1
ATOM 768 C CA . GLY A 1 97 ? 8.445 6.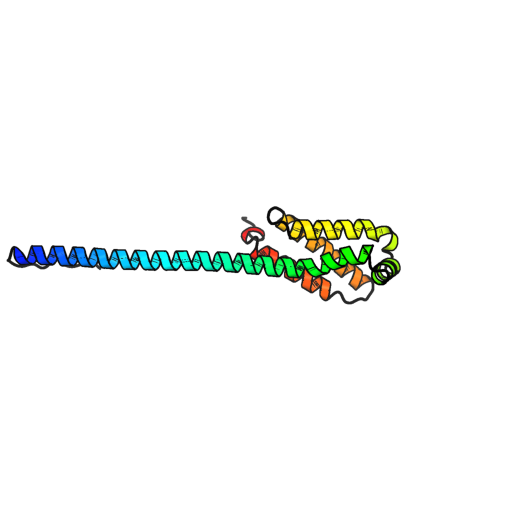304 -4.687 1.00 95.56 97 GLY A CA 1
ATOM 769 C C . GLY A 1 97 ? 7.794 5.092 -4.016 1.00 95.56 97 GLY A C 1
ATOM 770 O O . GLY A 1 97 ? 6.851 5.238 -3.236 1.00 95.56 97 GLY A O 1
ATOM 771 N N . GLU A 1 98 ? 8.346 3.903 -4.254 1.00 96.00 98 GLU A N 1
ATOM 772 C CA . GLU A 1 98 ? 7.928 2.654 -3.618 1.00 96.00 98 GLU A CA 1
ATOM 773 C C . GLU A 1 98 ? 8.145 2.682 -2.098 1.00 96.00 98 GLU A C 1
ATOM 775 O O . GLU A 1 98 ? 7.226 2.374 -1.335 1.00 96.00 98 GLU A O 1
ATOM 780 N N . LEU A 1 99 ? 9.315 3.135 -1.638 1.00 96.88 99 LEU A N 1
ATOM 781 C CA . LEU A 1 99 ? 9.615 3.274 -0.213 1.00 96.88 99 LEU A CA 1
ATOM 782 C C . LEU A 1 99 ? 8.656 4.250 0.476 1.00 96.88 99 LEU A C 1
ATOM 784 O O . LEU A 1 99 ? 8.130 3.948 1.548 1.00 96.88 99 LEU A O 1
ATOM 788 N N . LEU A 1 100 ? 8.395 5.403 -0.143 1.00 97.06 100 LEU A N 1
ATOM 789 C CA . LEU A 1 100 ? 7.445 6.390 0.370 1.00 97.06 100 LEU A CA 1
ATOM 790 C C . LEU A 1 100 ? 6.035 5.799 0.486 1.00 97.06 100 LEU A C 1
ATOM 792 O O . LEU A 1 100 ? 5.385 5.992 1.516 1.00 97.06 100 LEU A O 1
ATOM 796 N N . ALA A 1 101 ? 5.581 5.041 -0.517 1.00 96.81 101 ALA A N 1
ATOM 797 C CA . ALA A 1 101 ? 4.294 4.346 -0.488 1.00 96.81 101 ALA A CA 1
ATOM 798 C C . ALA A 1 101 ? 4.195 3.371 0.687 1.00 96.81 101 ALA A C 1
ATOM 800 O O . ALA A 1 101 ? 3.252 3.458 1.480 1.00 96.81 101 ALA A O 1
ATOM 801 N N . VAL A 1 102 ? 5.199 2.509 0.853 1.00 96.62 102 VAL A N 1
ATOM 802 C CA . VAL A 1 102 ? 5.254 1.515 1.933 1.00 96.62 102 VAL A CA 1
ATOM 803 C C . VAL A 1 102 ? 5.265 2.184 3.308 1.00 96.62 102 VAL A C 1
ATOM 805 O O . VAL A 1 102 ? 4.479 1.818 4.187 1.00 96.62 102 VAL A O 1
ATOM 808 N N . VAL A 1 103 ? 6.110 3.199 3.502 1.00 96.94 103 VAL A N 1
ATOM 809 C CA . VAL A 1 103 ? 6.235 3.913 4.781 1.00 96.94 103 VAL A CA 1
ATOM 810 C C . VAL A 1 103 ? 4.931 4.628 5.137 1.00 96.94 103 VAL A C 1
ATOM 812 O O . VAL A 1 103 ? 4.428 4.486 6.256 1.00 96.94 103 VAL A O 1
ATOM 815 N N . LEU A 1 104 ? 4.328 5.349 4.186 1.00 95.94 104 LEU A N 1
ATOM 816 C CA . LEU A 1 104 ? 3.055 6.040 4.402 1.00 95.94 104 LEU A CA 1
ATOM 817 C C . LEU A 1 104 ? 1.909 5.067 4.688 1.00 95.94 104 LEU A C 1
ATOM 819 O O . LEU A 1 104 ? 1.038 5.401 5.494 1.00 95.94 104 LEU A O 1
ATOM 823 N N . PHE A 1 105 ? 1.908 3.889 4.059 1.00 96.00 105 PHE A N 1
ATOM 824 C CA . PHE A 1 105 ? 0.891 2.851 4.239 1.00 96.00 105 PHE A CA 1
ATOM 825 C C . PHE A 1 105 ? 0.980 2.170 5.615 1.00 96.00 105 PHE A C 1
ATOM 827 O O . PHE A 1 105 ? -0.042 1.944 6.279 1.00 96.00 105 PHE A O 1
ATOM 834 N N . LEU A 1 106 ? 2.199 1.909 6.094 1.00 95.25 106 LEU A N 1
ATOM 835 C CA . LEU A 1 106 ? 2.441 1.353 7.427 1.00 95.25 106 LEU A CA 1
ATOM 836 C C . LEU A 1 106 ? 2.120 2.355 8.542 1.00 95.25 106 LEU A C 1
ATOM 838 O O . LEU A 1 106 ? 1.631 1.962 9.600 1.00 95.25 106 LEU A O 1
ATOM 842 N N . MET A 1 107 ? 2.322 3.655 8.326 1.00 93.62 107 MET A N 1
ATOM 843 C CA . MET A 1 107 ? 2.028 4.664 9.344 1.00 93.62 107 MET A CA 1
ATOM 844 C C . MET A 1 107 ? 0.512 4.813 9.605 1.00 93.62 107 MET A C 1
ATOM 846 O O . MET A 1 107 ? -0.276 5.035 8.684 1.00 93.62 107 MET A O 1
ATOM 850 N N . PRO A 1 108 ? 0.044 4.769 10.871 1.00 86.19 108 PRO A N 1
ATOM 851 C CA . PRO A 1 108 ? -1.389 4.798 11.181 1.00 86.19 108 PRO A CA 1
ATOM 852 C C . PRO A 1 108 ? -2.054 6.143 10.867 1.00 86.19 108 PRO A C 1
ATOM 854 O O . PRO A 1 108 ? -3.229 6.166 10.498 1.00 86.19 108 PRO A O 1
ATOM 857 N N . LYS A 1 109 ? -1.308 7.249 10.988 1.00 87.75 109 LYS A N 1
ATOM 858 C CA . LYS A 1 109 ? -1.805 8.610 10.730 1.00 87.75 109 LYS A CA 1
ATOM 859 C C . LYS A 1 109 ? -1.984 8.894 9.234 1.00 87.75 109 LYS A C 1
ATOM 861 O O . LYS A 1 109 ? -2.918 9.595 8.864 1.00 87.75 109 LYS A O 1
ATOM 866 N N . THR A 1 110 ? -1.127 8.321 8.389 1.00 91.44 110 THR A N 1
ATOM 867 C CA . THR A 1 110 ? -1.074 8.584 6.939 1.00 91.44 110 THR A CA 1
ATOM 868 C C . THR A 1 110 ? -1.526 7.405 6.083 1.00 91.44 110 THR A C 1
ATOM 870 O O . THR A 1 110 ? -1.538 7.527 4.863 1.00 91.44 110 THR A O 1
ATOM 873 N N . GLY A 1 111 ? -1.927 6.279 6.683 1.00 89.62 111 GLY A N 1
ATOM 874 C CA . GLY A 1 111 ? -2.229 5.042 5.954 1.00 89.62 111 GLY A CA 1
ATOM 875 C C . GLY A 1 111 ? -3.288 5.182 4.858 1.00 89.62 111 GLY A C 1
ATOM 876 O O . GLY A 1 111 ? -3.245 4.444 3.881 1.00 89.62 111 GLY A O 1
ATOM 877 N N . ARG A 1 112 ? -4.183 6.173 4.958 1.00 93.19 112 ARG A N 1
ATOM 878 C CA . ARG A 1 112 ? -5.118 6.551 3.884 1.00 93.19 112 ARG A CA 1
ATOM 879 C C . ARG A 1 112 ? -4.394 7.050 2.628 1.00 93.19 112 ARG A C 1
ATOM 881 O O . ARG A 1 112 ? -4.629 6.533 1.544 1.00 93.19 112 ARG A O 1
ATOM 888 N N . ILE A 1 113 ? -3.464 7.991 2.789 1.00 94.50 113 ILE A N 1
ATOM 889 C CA . ILE A 1 113 ? -2.617 8.502 1.697 1.00 94.50 113 ILE A CA 1
ATOM 890 C C . ILE A 1 113 ? -1.726 7.375 1.167 1.00 94.50 113 ILE A C 1
ATOM 892 O O . ILE A 1 113 ? -1.631 7.178 -0.040 1.00 94.50 113 ILE A O 1
ATOM 896 N N . GLY A 1 114 ? -1.143 6.581 2.069 1.00 95.12 114 GLY A N 1
ATOM 897 C CA . GLY A 1 114 ? -0.348 5.413 1.696 1.00 95.12 114 GLY A CA 1
ATOM 898 C C . GLY A 1 114 ? -1.128 4.390 0.867 1.00 95.12 114 GLY A C 1
ATOM 899 O O . GLY A 1 114 ? -0.583 3.852 -0.081 1.00 95.12 114 GLY A O 1
ATOM 900 N N . THR A 1 115 ? -2.416 4.171 1.152 1.00 95.81 115 THR A N 1
ATOM 901 C CA . THR A 1 115 ? -3.284 3.266 0.368 1.00 95.81 115 THR A CA 1
ATOM 902 C C . THR A 1 115 ? -3.432 3.744 -1.077 1.00 95.81 115 THR A C 1
ATOM 904 O O . THR A 1 115 ? -3.332 2.950 -2.012 1.00 95.81 115 THR A O 1
ATOM 907 N N . ILE A 1 116 ? -3.637 5.049 -1.271 1.00 95.88 116 ILE A N 1
ATOM 908 C CA . ILE A 1 116 ? -3.744 5.649 -2.606 1.00 95.88 116 ILE A CA 1
ATOM 909 C C . ILE A 1 116 ? -2.404 5.528 -3.338 1.00 95.88 116 ILE A C 1
ATOM 911 O O . ILE A 1 116 ? -2.368 5.136 -4.502 1.00 95.88 116 ILE A O 1
ATOM 915 N N . LEU A 1 117 ? -1.294 5.790 -2.644 1.00 96.44 117 LEU A N 1
ATOM 916 C CA . LEU A 1 117 ? 0.039 5.710 -3.236 1.00 96.44 117 LEU A CA 1
ATOM 917 C C . LEU A 1 117 ? 0.420 4.266 -3.603 1.00 96.44 117 LEU A C 1
ATOM 919 O O . LEU A 1 117 ? 0.924 4.027 -4.693 1.00 96.44 117 LEU A O 1
ATOM 923 N N . MET A 1 118 ? 0.090 3.293 -2.749 1.00 97.19 118 MET A N 1
ATOM 924 C CA . MET A 1 118 ? 0.219 1.859 -3.036 1.00 97.19 118 MET A CA 1
ATOM 925 C C . MET A 1 118 ? -0.653 1.435 -4.224 1.00 97.19 118 MET A C 1
ATOM 927 O O . MET A 1 118 ? -0.231 0.606 -5.023 1.00 97.19 118 MET A O 1
ATOM 931 N N . THR A 1 119 ? -1.842 2.026 -4.384 1.00 97.12 119 THR A N 1
ATOM 932 C CA . THR A 1 119 ? -2.705 1.782 -5.550 1.00 97.12 119 THR A CA 1
ATOM 933 C C . THR A 1 119 ? -2.052 2.269 -6.838 1.00 97.12 119 THR A C 1
ATOM 935 O O . THR A 1 119 ? -1.992 1.518 -7.807 1.00 97.12 119 THR A O 1
ATOM 938 N N . ALA A 1 120 ? -1.523 3.496 -6.841 1.00 96.94 120 ALA A N 1
ATOM 939 C CA . ALA A 1 120 ? -0.809 4.047 -7.991 1.00 96.94 120 ALA A CA 1
ATOM 940 C C . ALA A 1 120 ? 0.455 3.233 -8.320 1.00 96.94 120 ALA A C 1
ATOM 942 O O . ALA A 1 120 ? 0.682 2.889 -9.477 1.00 96.94 120 ALA A O 1
ATOM 943 N N . LEU A 1 121 ? 1.231 2.866 -7.295 1.00 96.00 121 LEU A N 1
ATOM 944 C CA . LEU A 1 121 ? 2.433 2.044 -7.420 1.00 96.00 121 LEU A CA 1
ATOM 945 C C . LEU A 1 121 ? 2.121 0.670 -8.034 1.00 96.00 121 LEU A C 1
ATOM 947 O O . LEU A 1 121 ? 2.726 0.286 -9.032 1.00 96.00 121 LEU A O 1
ATOM 951 N N . MET A 1 122 ? 1.165 -0.067 -7.459 1.00 97.12 122 MET A N 1
ATOM 952 C CA . MET A 1 122 ? 0.800 -1.399 -7.947 1.00 97.12 122 MET A CA 1
ATOM 953 C C . MET A 1 122 ? 0.130 -1.336 -9.321 1.00 97.12 122 MET A C 1
ATOM 955 O O . MET A 1 122 ? 0.408 -2.183 -10.162 1.00 97.12 122 MET A O 1
ATOM 959 N N . GLY A 1 123 ? -0.703 -0.325 -9.588 1.00 97.31 123 GLY A N 1
ATOM 960 C CA . GLY A 1 123 ? -1.298 -0.105 -10.908 1.00 97.31 123 GLY A CA 1
ATOM 961 C C . GLY A 1 123 ? -0.243 0.143 -11.990 1.00 97.31 123 GLY A C 1
ATOM 962 O O . GLY A 1 123 ? -0.313 -0.457 -13.061 1.00 97.31 123 GLY A O 1
ATOM 963 N N . GLY A 1 124 ? 0.777 0.953 -11.686 1.00 94.69 124 GLY A N 1
ATOM 964 C CA . GLY A 1 124 ? 1.925 1.161 -12.570 1.00 94.69 124 GLY A CA 1
ATOM 965 C C . GLY A 1 124 ? 2.721 -0.123 -12.808 1.00 94.69 124 GLY A C 1
ATOM 966 O O . GLY A 1 124 ? 3.045 -0.437 -13.951 1.00 94.69 124 GLY A O 1
ATOM 967 N N . ALA A 1 125 ? 2.970 -0.910 -11.756 1.00 94.44 125 ALA A N 1
ATOM 968 C CA . ALA A 1 125 ? 3.646 -2.200 -11.882 1.00 94.44 125 ALA A CA 1
ATOM 969 C C . ALA A 1 125 ? 2.843 -3.188 -12.747 1.00 94.44 125 ALA A C 1
ATOM 971 O O . ALA A 1 125 ? 3.408 -3.821 -13.632 1.00 94.44 125 ALA A O 1
ATOM 972 N N . ILE A 1 126 ? 1.524 -3.287 -12.550 1.00 97.19 126 ILE A N 1
ATOM 973 C CA . ILE A 1 126 ? 0.643 -4.126 -13.377 1.00 97.19 126 ILE A CA 1
ATOM 974 C C . ILE A 1 126 ? 0.749 -3.723 -14.850 1.00 97.19 126 ILE A C 1
ATOM 976 O O . ILE A 1 126 ? 0.968 -4.585 -15.699 1.00 97.19 126 ILE A O 1
ATOM 980 N N . ALA A 1 127 ? 0.656 -2.424 -15.151 1.00 96.81 127 ALA A N 1
ATOM 981 C CA . ALA A 1 127 ? 0.787 -1.923 -16.516 1.00 96.81 127 ALA A CA 1
ATOM 982 C C . ALA A 1 127 ? 2.165 -2.240 -17.123 1.00 96.81 127 ALA A C 1
ATOM 984 O O . ALA A 1 127 ? 2.236 -2.653 -18.279 1.00 96.81 127 ALA A O 1
ATOM 985 N N . ALA A 1 128 ? 3.246 -2.110 -16.346 1.00 93.56 128 ALA A N 1
ATOM 986 C CA . ALA A 1 128 ? 4.597 -2.443 -16.789 1.00 93.56 128 ALA A CA 1
ATOM 987 C C . ALA A 1 128 ? 4.757 -3.943 -17.091 1.00 93.56 128 ALA A C 1
ATOM 989 O O . ALA A 1 128 ? 5.253 -4.286 -18.162 1.00 93.56 128 ALA A O 1
ATOM 990 N N . HIS A 1 129 ? 4.286 -4.832 -16.208 1.00 93.81 129 HIS A N 1
ATOM 991 C CA . HIS A 1 129 ? 4.340 -6.281 -16.441 1.00 93.81 129 HIS A CA 1
ATOM 992 C C . HIS A 1 129 ? 3.505 -6.685 -17.660 1.00 93.81 129 HIS A C 1
ATOM 994 O O . HIS A 1 129 ? 3.988 -7.420 -18.515 1.00 93.81 129 HIS A O 1
ATOM 1000 N N . MET A 1 130 ? 2.289 -6.147 -17.802 1.00 95.94 130 MET A N 1
ATOM 1001 C CA . MET A 1 130 ? 1.461 -6.387 -18.988 1.00 95.94 130 MET A CA 1
ATOM 1002 C C . MET A 1 130 ? 2.136 -5.886 -20.272 1.00 95.94 130 MET A C 1
ATOM 1004 O O . MET A 1 130 ? 2.124 -6.590 -21.278 1.00 95.94 130 MET A O 1
ATOM 1008 N N . GLY A 1 131 ? 2.745 -4.697 -20.233 1.00 95.12 131 GLY A N 1
ATOM 1009 C CA . GLY A 1 131 ? 3.442 -4.099 -21.375 1.00 95.12 131 GLY A CA 1
ATOM 1010 C C . GLY A 1 131 ? 4.650 -4.906 -21.858 1.00 95.12 131 GLY A C 1
ATOM 1011 O O . GLY A 1 131 ? 4.971 -4.854 -23.041 1.00 95.12 131 GLY A O 1
ATOM 1012 N N . HIS A 1 132 ? 5.271 -5.689 -20.972 1.00 94.31 132 HIS A N 1
ATOM 1013 C CA . HIS A 1 132 ? 6.421 -6.544 -21.282 1.00 94.31 132 HIS A CA 1
ATOM 1014 C C . HIS A 1 132 ? 6.065 -8.038 -21.399 1.00 94.31 132 HIS A C 1
ATOM 1016 O O . HIS A 1 132 ? 6.954 -8.871 -21.554 1.00 94.31 132 HIS A O 1
ATOM 1022 N N . GLY A 1 133 ? 4.775 -8.399 -21.358 1.00 93.00 133 GLY A N 1
ATOM 1023 C CA . GLY A 1 133 ? 4.322 -9.790 -21.494 1.00 93.00 133 GLY A CA 1
ATOM 1024 C C . GLY A 1 133 ? 4.595 -10.675 -20.271 1.00 93.00 133 GLY A C 1
ATOM 1025 O O . GLY A 1 133 ? 4.626 -11.899 -20.386 1.00 93.00 133 GLY A O 1
ATOM 1026 N N . GLU A 1 134 ? 4.787 -10.075 -19.100 1.00 93.38 134 GLU A N 1
ATOM 1027 C CA . GLU A 1 134 ? 5.074 -10.763 -17.845 1.00 93.38 134 GLU A CA 1
ATOM 1028 C C . GLU A 1 134 ? 3.823 -10.966 -16.977 1.00 93.38 134 GLU A C 1
ATOM 1030 O O . GLU A 1 134 ? 2.787 -10.314 -17.136 1.00 93.38 134 GLU A O 1
ATOM 1035 N N . SER A 1 135 ? 3.920 -11.870 -15.998 1.00 95.25 135 SER A N 1
ATOM 1036 C CA . SER A 1 135 ? 2.828 -12.104 -15.050 1.00 95.25 135 SER A CA 1
ATOM 1037 C C . SER A 1 135 ? 2.655 -10.927 -14.086 1.00 95.25 135 SER A C 1
ATOM 1039 O O . SER A 1 135 ? 3.555 -10.596 -13.320 1.00 95.25 135 SER A O 1
ATOM 1041 N N . PHE A 1 136 ? 1.445 -10.365 -14.055 1.00 95.94 136 PHE A N 1
ATOM 1042 C CA . PHE A 1 136 ? 1.026 -9.278 -13.157 1.00 95.94 136 PHE A CA 1
ATOM 1043 C C . PHE A 1 136 ? 0.241 -9.782 -11.919 1.00 95.94 136 PHE A C 1
ATOM 1045 O O . PHE A 1 136 ? -0.420 -9.018 -11.201 1.00 95.94 136 PHE A O 1
ATOM 1052 N N . THR A 1 137 ? 0.267 -11.099 -11.679 1.00 96.88 137 THR A N 1
ATOM 1053 C CA . THR A 1 137 ? -0.557 -11.765 -10.654 1.00 96.88 137 THR A CA 1
ATOM 1054 C C . THR A 1 137 ? -0.196 -11.302 -9.244 1.00 96.88 137 THR A C 1
ATOM 1056 O O . THR A 1 137 ? -1.078 -10.983 -8.447 1.00 96.88 137 THR A O 1
ATOM 1059 N N . MET A 1 138 ? 1.099 -11.220 -8.928 1.00 94.62 138 MET A N 1
ATOM 1060 C CA . MET A 1 138 ? 1.559 -10.851 -7.584 1.00 94.62 138 MET A CA 1
ATOM 1061 C C . MET A 1 138 ? 1.197 -9.404 -7.229 1.00 94.62 138 MET A C 1
ATOM 1063 O O . MET A 1 138 ? 0.731 -9.126 -6.127 1.00 94.62 138 MET A O 1
ATOM 1067 N N . GLN A 1 139 ? 1.336 -8.497 -8.189 1.00 96.69 139 GLN A N 1
ATOM 1068 C CA . GLN A 1 139 ? 1.032 -7.073 -8.086 1.00 96.69 139 GLN A CA 1
ATOM 1069 C C . GLN A 1 139 ? -0.475 -6.876 -7.862 1.00 96.69 139 GLN A C 1
ATOM 1071 O O . GLN A 1 139 ? -0.887 -6.077 -7.021 1.00 96.69 139 GLN A O 1
ATOM 1076 N N . SER A 1 140 ? -1.302 -7.681 -8.537 1.00 97.69 140 SER A N 1
ATOM 1077 C CA . SER A 1 140 ? -2.758 -7.702 -8.343 1.00 97.69 140 SER A CA 1
ATOM 1078 C C . SER A 1 140 ? -3.152 -8.173 -6.943 1.00 97.69 140 SER A C 1
ATOM 1080 O O . SER A 1 140 ? -4.005 -7.561 -6.300 1.00 97.69 140 SER A O 1
ATOM 1082 N N . ILE A 1 141 ? -2.510 -9.230 -6.433 1.00 97.94 141 ILE A N 1
ATOM 1083 C CA . ILE A 1 141 ? -2.754 -9.735 -5.073 1.00 97.94 141 ILE A CA 1
ATOM 1084 C C . ILE A 1 141 ? -2.393 -8.667 -4.036 1.00 97.94 141 ILE A C 1
ATOM 1086 O O . ILE A 1 141 ? -3.192 -8.386 -3.142 1.00 97.94 141 ILE A O 1
ATOM 1090 N N . VAL A 1 142 ? -1.225 -8.033 -4.166 1.00 97.31 142 VAL A N 1
ATOM 1091 C CA . VAL A 1 142 ? -0.794 -6.957 -3.259 1.00 97.31 142 VAL A CA 1
ATOM 1092 C C . VAL A 1 142 ? -1.764 -5.776 -3.303 1.00 97.31 142 VAL A C 1
ATOM 1094 O O . VAL A 1 142 ? -2.111 -5.232 -2.252 1.00 97.31 142 VAL A O 1
ATOM 1097 N N . LEU A 1 143 ? -2.262 -5.408 -4.487 1.00 97.69 143 LEU A N 1
ATOM 1098 C CA . LEU A 1 143 ? -3.264 -4.354 -4.632 1.00 97.69 143 LEU A CA 1
ATOM 1099 C C . LEU A 1 143 ? -4.565 -4.698 -3.892 1.00 97.69 143 LEU A C 1
ATOM 1101 O O . LEU A 1 143 ? -5.072 -3.878 -3.126 1.00 97.69 143 LEU A O 1
ATOM 1105 N N . ILE A 1 144 ? -5.076 -5.921 -4.050 1.00 97.88 144 ILE A N 1
ATOM 1106 C CA . ILE A 1 144 ? -6.276 -6.383 -3.338 1.00 97.88 144 ILE A CA 1
ATOM 1107 C C . ILE A 1 144 ? -6.049 -6.337 -1.823 1.00 97.88 144 ILE A C 1
ATOM 1109 O O . ILE A 1 144 ? -6.864 -5.771 -1.094 1.00 97.88 144 ILE A O 1
ATOM 1113 N N . LEU A 1 145 ? -4.925 -6.874 -1.337 1.00 97.12 145 LEU A N 1
ATOM 1114 C CA . LEU A 1 145 ? -4.592 -6.865 0.091 1.00 97.12 145 LEU A CA 1
ATOM 1115 C C . LEU A 1 145 ? -4.476 -5.442 0.647 1.00 97.12 145 LEU A C 1
ATOM 1117 O O . LEU A 1 145 ? -4.926 -5.183 1.764 1.00 97.12 145 LEU A O 1
ATOM 1121 N N . THR A 1 146 ? -3.928 -4.513 -0.138 1.00 96.62 146 THR A N 1
ATOM 1122 C CA . THR A 1 146 ? -3.829 -3.091 0.214 1.00 96.62 146 THR A CA 1
ATOM 1123 C C . THR A 1 146 ? -5.216 -2.497 0.473 1.00 96.62 146 THR A C 1
ATOM 1125 O O . THR A 1 146 ? -5.440 -1.884 1.519 1.00 96.62 146 THR A O 1
ATOM 1128 N N . TRP A 1 147 ? -6.176 -2.731 -0.425 1.00 96.12 147 TRP A N 1
ATOM 1129 C CA . TRP A 1 147 ? -7.550 -2.241 -0.269 1.00 96.12 147 TRP A CA 1
ATOM 1130 C C . TRP A 1 147 ? -8.315 -2.941 0.858 1.00 96.12 147 TRP A C 1
ATOM 1132 O O . TRP A 1 147 ? -9.036 -2.282 1.609 1.00 96.12 147 TRP A O 1
ATOM 1142 N N . VAL A 1 148 ? -8.113 -4.248 1.050 1.00 95.19 148 VAL A N 1
ATOM 1143 C CA . VAL A 1 148 ? -8.687 -4.991 2.185 1.00 95.19 148 VAL A CA 1
ATOM 1144 C C . VAL A 1 148 ? -8.171 -4.430 3.515 1.00 95.19 148 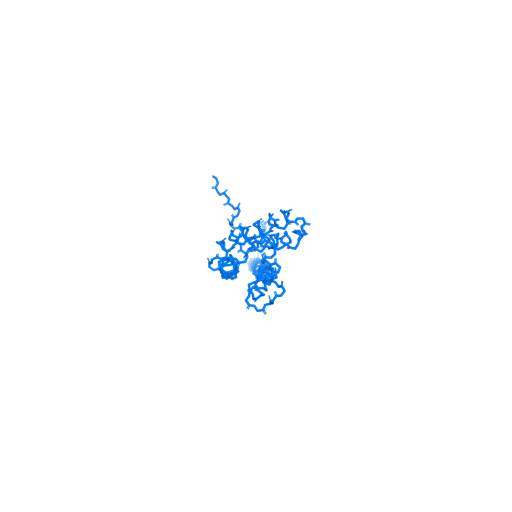VAL A C 1
ATOM 1146 O O . VAL A 1 148 ? -8.959 -4.152 4.422 1.00 95.19 148 VAL A O 1
ATOM 1149 N N . ALA A 1 149 ? -6.860 -4.202 3.635 1.00 94.25 149 ALA A N 1
ATOM 1150 C CA . ALA A 1 149 ? -6.269 -3.581 4.817 1.00 94.25 149 ALA A CA 1
ATOM 1151 C C . ALA A 1 149 ? -6.832 -2.174 5.059 1.00 94.25 149 ALA A C 1
ATOM 1153 O O . ALA A 1 149 ? -7.168 -1.839 6.197 1.00 94.25 149 ALA A O 1
ATOM 1154 N N . ALA A 1 150 ? -6.975 -1.368 4.003 1.00 93.44 150 ALA A N 1
ATOM 1155 C CA . ALA A 1 150 ? -7.534 -0.026 4.092 1.00 93.44 150 ALA A CA 1
ATOM 1156 C C . ALA A 1 150 ? -8.986 -0.040 4.580 1.00 93.44 150 ALA A C 1
ATOM 1158 O O . ALA A 1 150 ? -9.310 0.684 5.517 1.00 93.44 150 ALA A O 1
ATOM 1159 N N . TYR A 1 151 ? -9.832 -0.919 4.041 1.00 91.88 151 TYR A N 1
ATOM 1160 C CA . TYR A 1 151 ? -11.227 -1.065 4.467 1.00 91.88 151 TYR A CA 1
ATOM 1161 C C . TYR A 1 151 ? -11.353 -1.479 5.945 1.00 91.88 151 TYR A C 1
ATOM 1163 O O . TYR A 1 151 ? -12.193 -0.977 6.700 1.00 91.88 151 TYR A O 1
ATOM 1171 N N . ILE A 1 152 ? -10.474 -2.375 6.402 1.00 90.69 152 ILE A N 1
ATOM 1172 C CA . ILE A 1 152 ? -10.452 -2.845 7.793 1.00 90.69 152 ILE A CA 1
ATOM 1173 C C . ILE A 1 152 ? -9.881 -1.782 8.743 1.00 90.69 152 ILE A C 1
ATOM 1175 O O . ILE A 1 152 ? -10.313 -1.695 9.892 1.00 90.69 152 ILE A O 1
ATOM 1179 N N . ARG A 1 153 ? -8.930 -0.956 8.300 1.00 89.38 153 ARG A N 1
ATOM 1180 C CA . ARG A 1 153 ? -8.322 0.097 9.133 1.00 89.38 153 ARG A CA 1
ATOM 1181 C C . ARG A 1 153 ? -9.133 1.391 9.151 1.00 89.38 153 ARG A C 1
ATOM 1183 O O . ARG A 1 153 ? -9.189 2.032 10.197 1.00 89.38 153 ARG A O 1
ATOM 1190 N 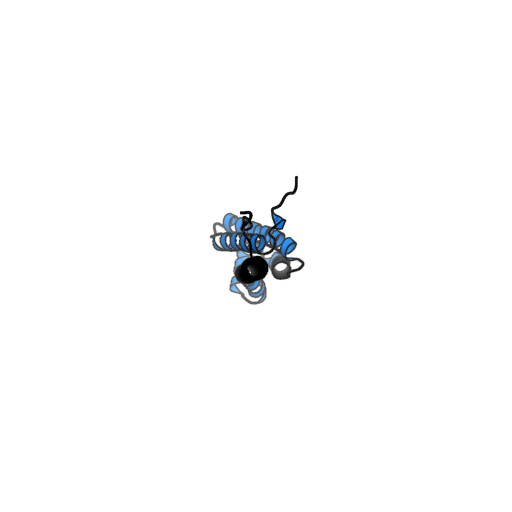N . TYR A 1 154 ? -9.781 1.725 8.040 1.00 88.69 154 TYR A N 1
ATOM 1191 C CA . TYR A 1 154 ? -10.452 3.000 7.784 1.00 88.69 154 TYR A CA 1
ATOM 1192 C C . TYR A 1 154 ? -11.858 2.746 7.202 1.00 88.69 154 TYR A C 1
ATOM 1194 O O . TYR A 1 154 ? -12.068 2.889 6.000 1.00 88.69 154 TYR A O 1
ATOM 1202 N N . PRO A 1 155 ? -12.841 2.328 8.025 1.00 80.75 155 PRO A N 1
ATOM 1203 C CA . PRO A 1 155 ? -14.201 2.037 7.545 1.00 80.75 155 PRO A CA 1
ATOM 1204 C C . PRO A 1 155 ? -14.897 3.256 6.925 1.00 80.75 155 PRO A C 1
ATOM 1206 O O . PRO A 1 155 ? -15.736 3.113 6.041 1.00 80.75 155 PRO A O 1
ATOM 1209 N N . GLU A 1 156 ? -14.548 4.456 7.381 1.00 78.88 156 GLU A N 1
ATOM 1210 C CA . GLU A 1 156 ? -15.019 5.729 6.838 1.00 78.88 156 GLU A CA 1
ATOM 1211 C C . GLU A 1 156 ? -14.459 6.054 5.447 1.00 78.88 156 GLU A C 1
ATOM 1213 O O . GLU A 1 156 ? -14.984 6.937 4.782 1.00 78.88 156 GLU A O 1
ATOM 1218 N N . PHE A 1 157 ? -13.431 5.343 4.973 1.00 72.75 157 PHE A N 1
ATOM 1219 C CA . PHE A 1 157 ? -12.761 5.660 3.707 1.00 72.75 157 PHE A CA 1
ATOM 1220 C C . PHE A 1 157 ? -13.669 5.513 2.476 1.00 72.75 157 PHE A C 1
ATOM 1222 O O . PHE A 1 157 ? -13.449 6.190 1.480 1.00 72.75 157 PHE A O 1
ATOM 1229 N N . LEU A 1 158 ? -14.697 4.658 2.550 1.00 68.88 158 LEU A N 1
ATOM 1230 C CA . LEU A 1 158 ? -15.679 4.439 1.477 1.00 68.88 158 LEU A CA 1
ATOM 1231 C C . LEU A 1 158 ? -17.055 5.056 1.773 1.00 68.88 158 LEU A C 1
ATOM 1233 O O . LEU A 1 158 ? -17.981 4.891 0.981 1.00 68.88 158 LEU A O 1
ATOM 1237 N N . ARG A 1 159 ? -17.221 5.749 2.908 1.00 71.69 159 ARG A N 1
ATOM 1238 C CA . ARG A 1 159 ? -18.451 6.497 3.184 1.00 71.69 159 ARG A CA 1
ATOM 1239 C C . ARG A 1 159 ? -18.368 7.840 2.471 1.00 71.69 159 ARG A C 1
ATOM 1241 O O . ARG A 1 159 ? -17.887 8.820 3.026 1.00 71.69 159 ARG A O 1
ATOM 1248 N N . LEU A 1 160 ? -18.825 7.853 1.224 1.00 59.50 160 LEU A N 1
ATOM 1249 C CA . LEU A 1 160 ? -19.227 9.077 0.544 1.00 59.50 160 LEU A CA 1
ATOM 1250 C C . LEU A 1 160 ? -20.533 9.527 1.212 1.00 59.50 160 LEU A C 1
ATOM 1252 O O . LEU A 1 160 ? -21.598 9.013 0.885 1.00 59.50 160 LEU A O 1
ATOM 1256 N N . GLU A 1 161 ? -20.454 10.387 2.226 1.00 60.06 161 GLU A N 1
ATOM 1257 C CA . GLU A 1 161 ? -21.646 11.107 2.680 1.00 60.06 161 GLU A CA 1
ATOM 1258 C C . GLU A 1 161 ? -22.040 12.069 1.549 1.00 60.06 161 GLU A C 1
ATOM 1260 O O . GLU A 1 161 ? -21.322 13.029 1.271 1.00 60.06 161 GLU A O 1
ATOM 1265 N N . SER A 1 162 ? -23.110 11.715 0.828 1.00 54.34 162 SER A N 1
ATOM 1266 C CA . SER A 1 162 ? -23.802 12.545 -0.166 1.00 54.34 162 SER A CA 1
ATOM 1267 C C . SER A 1 162 ? -24.870 13.399 0.496 1.00 54.34 162 SER A C 1
ATOM 1269 O O . SER A 1 162 ? -25.656 12.791 1.265 1.00 54.34 162 SER A O 1
#

pLDDT: mean 86.11, std 11.97, range [51.66, 97.94]

Radius of gyration: 30.25 Å; chains: 1; bounding box: 79×25×79 Å

Secondary structure (DSSP, 8-state):
---PPP----HHHHHHHHHHHHHHHHHHHHHHHHHHHHHHHHHHHHHHHHHHHHHHHHHHHHHHHHHHHHHHHH-HHHHHHHHHTT-GGGHHHHHHHHHHHHHHHHSTTTHHHHHHHHHHHHHHHHHHHHHTT---HHHHHHHHHHHHHHHHH-GGGG----

Foldseek 3Di:
DDDDQDDDDDPVSVVVVVVVVVVVVVVVVVVVVVVVVVVVVVVVVVLVVLVVVLLVLLVVLLPVLVVVLVCLPPPPVSLVVCVVLVCNVVSVVLSVLSVVLSVLCNDLVRVLVSLVSLLVNLVVVLVSCVVVVHDSPVSVVSNVSSVVSCCSSPVCSPPPPD